Protein AF-A0A8X6UXP8-F1 (afdb_monomer)

Sequence (92 aa):
MKFEAAQQATRKDRHPIRAVNESDTSNSSVERLERQMRSFMNRVESLMSQKADGKKTLKCWTCGREGHLQRSCRACQGAETNSASQKEVSEN

Radius of gyration: 40.71 Å; Cα contacts (8 Å, |Δi|>4): 27; chains: 1; bounding box: 73×27×122 Å

Solvent-accessible surface area (backbone atoms only — not comparable to full-atom values): 6596 Å² total; per-residue (Å²): 142,83,88,80,80,84,80,80,82,75,87,81,82,75,75,83,79,77,82,70,76,94,77,82,80,86,48,70,68,55,57,51,48,52,53,50,52,52,55,48,52,55,52,52,49,54,60,58,60,67,66,71,83,64,80,71,70,51,52,12,82,77,79,66,47,68,85,40,47,55,92,69,60,80,76,71,93,78,83,82,85,87,87,77,98,77,80,93,84,83,83,136

Nearest PDB structures (foldseek):
  1wwf-assembly1_A  TM=2.992E-01  e=7.522E+00  Moloney murine leukemia virus
  1wwd-assembly1_A  TM=1.878E-01  e=3.650E+00  Moloney murine leukemia virus

Secondary structure (DSSP, 8-state):
---PPPPP-------------TTSSS-HHHHHHHHHHHHHHHHHHHHHHTTSS-----B-TTT--BS--GGG----S-------S-------

Organism: Trichonephila clavipes (NCBI:txid2585209)

InterPro domains:
  IPR001878 Zinc finger, CCHC-type [PF00098] (59-74)
  IPR001878 Zinc finger, CCHC-type [PS50158] (59-74)
  IPR001878 Zinc finger, CCHC-type [SM00343] (59-75)
  IPR036875 Zinc finger, CCHC-type superfamily [SSF57756] (54-76)

Mean predicted aligned error: 20.63 Å

Structure (mmCIF, N/CA/C/O backbone):
data_AF-A0A8X6UXP8-F1
#
_entry.id   AF-A0A8X6UXP8-F1
#
loop_
_atom_site.group_PDB
_atom_site.id
_atom_site.type_symbol
_atom_site.label_atom_id
_atom_site.label_alt_id
_atom_site.label_comp_id
_atom_site.label_asym_id
_atom_site.label_entity_id
_atom_site.label_seq_id
_atom_site.pdbx_PDB_ins_code
_atom_site.Cartn_x
_atom_site.Cartn_y
_atom_site.Cartn_z
_atom_site.occupancy
_atom_site.B_iso_or_equiv
_atom_site.auth_seq_id
_atom_site.auth_comp_id
_atom_site.auth_asym_id
_atom_site.auth_atom_id
_atom_site.pdbx_PDB_model_num
ATOM 1 N N . MET A 1 1 ? 48.888 5.171 -78.186 1.00 63.66 1 MET A N 1
ATOM 2 C CA . MET A 1 1 ? 47.963 5.011 -77.046 1.00 63.66 1 MET A CA 1
ATOM 3 C C . MET A 1 1 ? 48.710 4.296 -75.932 1.00 63.66 1 MET A C 1
ATOM 5 O O . MET A 1 1 ? 49.183 3.194 -76.170 1.00 63.66 1 MET A O 1
ATOM 9 N N . L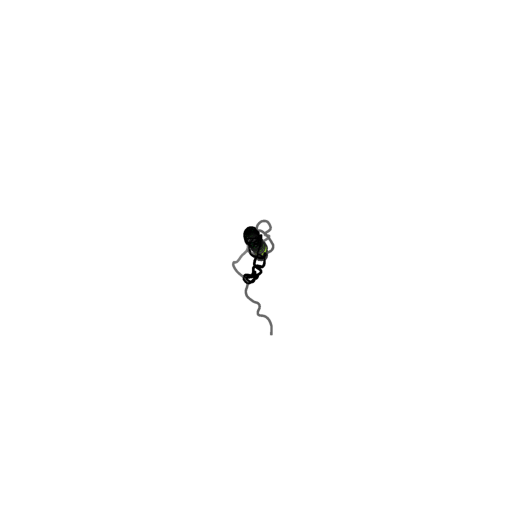YS A 1 2 ? 48.908 4.935 -74.776 1.00 50.50 2 LYS A N 1
ATOM 10 C CA . LYS A 1 2 ? 49.509 4.321 -73.584 1.00 50.50 2 LYS A CA 1
ATOM 11 C C . LYS A 1 2 ? 48.621 4.700 -72.402 1.00 50.50 2 LYS A C 1
ATOM 13 O O . LYS A 1 2 ? 48.554 5.873 -72.057 1.00 50.50 2 LYS A O 1
ATOM 18 N N . PHE A 1 3 ? 47.884 3.731 -71.870 1.00 57.03 3 PHE A N 1
ATOM 19 C CA . PHE A 1 3 ? 47.154 3.878 -70.615 1.00 57.03 3 PHE A CA 1
ATOM 20 C C . PHE A 1 3 ? 48.084 3.385 -69.510 1.00 57.03 3 PHE A C 1
ATOM 22 O O . PHE A 1 3 ? 48.437 2.208 -69.490 1.00 57.03 3 PHE A O 1
ATOM 29 N N . GLU A 1 4 ? 48.537 4.295 -68.653 1.00 58.06 4 GLU A N 1
ATOM 30 C CA . GLU A 1 4 ? 49.364 3.953 -67.499 1.00 58.06 4 GLU A CA 1
ATOM 31 C C . GLU A 1 4 ? 48.466 3.681 -66.285 1.00 58.06 4 GLU A C 1
ATOM 33 O O . GLU A 1 4 ? 47.411 4.293 -66.117 1.00 58.06 4 GLU A O 1
ATOM 38 N N . ALA A 1 5 ? 48.848 2.661 -65.521 1.00 65.19 5 ALA A N 1
ATOM 39 C CA . ALA A 1 5 ? 47.997 1.899 -64.620 1.00 65.19 5 ALA A CA 1
ATOM 40 C C . ALA A 1 5 ? 47.367 2.721 -63.480 1.00 65.19 5 ALA A C 1
ATOM 42 O O . ALA A 1 5 ? 48.004 3.580 -62.872 1.00 65.19 5 ALA A O 1
ATOM 43 N N . ALA A 1 6 ? 46.120 2.386 -63.132 1.00 67.06 6 ALA A N 1
ATOM 44 C CA . ALA A 1 6 ? 45.453 2.927 -61.954 1.00 67.06 6 ALA A CA 1
ATOM 45 C C . ALA A 1 6 ? 46.179 2.471 -60.676 1.00 67.06 6 ALA A C 1
ATOM 47 O O . ALA A 1 6 ? 46.351 1.274 -60.435 1.00 67.06 6 ALA A O 1
ATOM 48 N N . GLN A 1 7 ? 46.598 3.431 -59.850 1.00 67.00 7 GLN A N 1
ATOM 49 C CA . GLN A 1 7 ? 47.242 3.155 -58.568 1.00 67.00 7 GLN A CA 1
ATOM 50 C C . GLN A 1 7 ? 46.245 2.474 -57.617 1.00 67.00 7 GLN A C 1
ATOM 52 O O . GLN A 1 7 ? 45.144 2.973 -57.385 1.00 67.00 7 GLN A O 1
ATOM 57 N N . GLN A 1 8 ? 46.626 1.320 -57.065 1.00 66.31 8 GLN A N 1
ATOM 58 C CA . GLN A 1 8 ? 45.811 0.592 -56.094 1.00 66.31 8 GLN A CA 1
ATOM 59 C C . GLN A 1 8 ? 45.800 1.345 -54.756 1.00 66.31 8 GLN A C 1
ATOM 61 O O . GLN A 1 8 ? 46.844 1.560 -54.142 1.00 66.31 8 GLN A O 1
ATOM 66 N N . ALA A 1 9 ? 44.612 1.738 -54.292 1.00 61.03 9 ALA A N 1
ATOM 67 C CA . ALA A 1 9 ? 44.444 2.432 -53.021 1.00 61.03 9 ALA A CA 1
ATOM 68 C C . ALA A 1 9 ? 44.893 1.540 -51.850 1.00 61.03 9 ALA A C 1
ATOM 70 O O . ALA A 1 9 ? 44.307 0.489 -51.577 1.00 61.03 9 ALA A O 1
ATOM 71 N N . THR A 1 10 ? 45.939 1.955 -51.133 1.00 64.62 10 THR A N 1
ATOM 72 C CA . T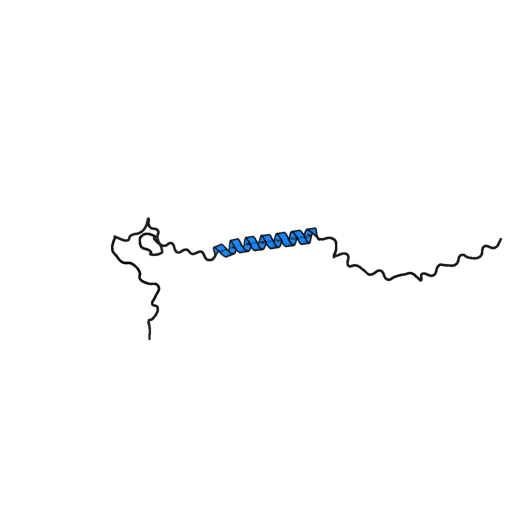HR A 1 10 ? 46.398 1.246 -49.936 1.00 64.62 10 THR A CA 1
ATOM 73 C C . THR A 1 10 ? 45.361 1.411 -48.828 1.00 64.62 10 THR A C 1
ATOM 75 O O . THR A 1 10 ? 45.076 2.539 -48.424 1.00 64.62 10 THR A O 1
ATOM 78 N N . ARG A 1 11 ? 44.815 0.297 -48.319 1.00 60.00 11 ARG A N 1
ATOM 79 C CA . ARG A 1 11 ? 43.886 0.235 -47.174 1.00 60.00 11 ARG A CA 1
ATOM 80 C C . ARG A 1 11 ? 44.576 0.671 -45.873 1.00 60.00 11 ARG A C 1
ATOM 82 O O . ARG A 1 11 ? 44.840 -0.154 -45.006 1.00 60.00 11 ARG A O 1
ATOM 89 N N . LYS A 1 12 ? 44.917 1.951 -45.746 1.00 60.50 12 LYS A N 1
ATOM 90 C CA . LYS A 1 12 ? 45.498 2.522 -44.521 1.00 60.50 12 LYS A CA 1
ATOM 91 C C . LYS A 1 12 ? 44.460 3.110 -43.570 1.00 60.50 12 LYS A C 1
ATOM 93 O O . LYS A 1 12 ? 44.828 3.544 -42.491 1.00 60.50 12 LYS A O 1
ATOM 98 N N . ASP A 1 13 ? 43.179 3.028 -43.916 1.00 57.19 13 ASP A N 1
ATOM 99 C CA . ASP A 1 13 ? 42.099 3.548 -43.082 1.00 57.19 13 ASP A CA 1
ATOM 100 C C . ASP A 1 13 ? 41.121 2.438 -42.676 1.00 57.19 13 ASP A C 1
ATOM 102 O O . ASP A 1 13 ? 39.973 2.374 -43.108 1.00 57.19 13 ASP A O 1
ATOM 106 N N . ARG A 1 14 ? 41.605 1.478 -41.882 1.00 65.25 14 ARG A N 1
ATOM 10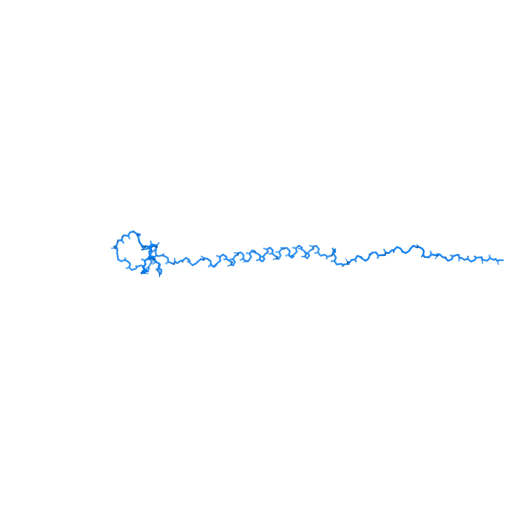7 C CA . ARG A 1 14 ? 40.717 0.563 -41.156 1.00 65.25 14 ARG A CA 1
ATOM 108 C C . ARG A 1 14 ? 40.806 0.897 -39.677 1.00 65.25 14 ARG A C 1
ATOM 110 O O . ARG A 1 14 ? 41.582 0.296 -38.941 1.00 65.25 14 ARG A O 1
ATOM 117 N N . HIS A 1 15 ? 40.013 1.874 -39.260 1.00 68.50 15 HIS A N 1
ATOM 118 C CA . HIS A 1 15 ? 39.806 2.158 -37.847 1.00 68.50 15 HIS A CA 1
ATOM 119 C C . HIS A 1 15 ? 39.178 0.930 -37.160 1.00 68.50 15 HIS A C 1
ATOM 121 O O . HIS A 1 15 ? 38.319 0.269 -37.757 1.00 68.50 15 HIS A O 1
ATOM 127 N N . PRO A 1 16 ? 39.599 0.577 -35.933 1.00 69.75 16 PRO A N 1
ATOM 128 C CA . PRO A 1 16 ? 39.015 -0.549 -35.224 1.00 69.75 16 PRO A CA 1
ATOM 129 C C . PRO A 1 16 ? 37.550 -0.233 -34.920 1.00 69.75 16 PRO A C 1
ATOM 131 O O . PRO A 1 16 ? 37.242 0.724 -34.209 1.00 69.75 16 PRO A O 1
ATOM 134 N N . ILE A 1 17 ? 36.640 -1.043 -35.460 1.00 64.31 17 ILE A N 1
ATOM 135 C CA . ILE A 1 17 ? 35.237 -1.014 -35.053 1.00 64.31 17 ILE A CA 1
ATOM 136 C C . ILE A 1 17 ? 35.220 -1.449 -33.585 1.00 64.31 17 ILE A C 1
ATOM 138 O O . ILE A 1 17 ? 35.483 -2.613 -33.279 1.00 64.31 17 ILE A O 1
ATOM 142 N N . ARG A 1 18 ? 34.961 -0.515 -32.664 1.00 64.56 18 ARG A N 1
ATOM 143 C CA . ARG A 1 18 ? 34.626 -0.875 -31.284 1.00 64.56 18 ARG A CA 1
ATOM 144 C C . ARG A 1 18 ? 33.331 -1.676 -31.344 1.00 64.56 18 ARG A C 1
ATOM 146 O O . ARG A 1 18 ? 32.305 -1.138 -31.750 1.00 64.56 18 ARG A O 1
ATOM 153 N N . ALA A 1 19 ? 33.395 -2.951 -30.969 1.00 65.56 19 ALA A N 1
ATOM 154 C CA . ALA A 1 19 ? 32.201 -3.748 -30.749 1.00 65.56 19 ALA A CA 1
ATOM 155 C C . ALA A 1 19 ? 31.424 -3.097 -29.602 1.00 65.56 19 ALA A C 1
ATOM 157 O O . ALA A 1 19 ? 31.867 -3.106 -28.453 1.00 65.56 19 ALA A O 1
ATOM 158 N N . VAL A 1 20 ? 30.306 -2.463 -29.934 1.00 61.81 20 VAL A N 1
ATOM 159 C CA . VAL A 1 20 ? 29.285 -2.155 -28.943 1.00 61.81 20 VAL A CA 1
ATOM 160 C C . VAL A 1 20 ? 28.579 -3.474 -28.658 1.00 61.81 20 VAL A C 1
ATOM 162 O O . VAL A 1 20 ? 28.183 -4.172 -29.590 1.00 61.81 20 VAL A O 1
ATOM 165 N N . ASN A 1 21 ? 28.473 -3.865 -27.390 1.00 63.94 21 ASN A N 1
ATOM 166 C CA . ASN A 1 21 ? 27.549 -4.934 -27.040 1.00 63.94 21 ASN A CA 1
ATOM 167 C C . ASN A 1 21 ? 26.143 -4.414 -27.357 1.00 63.94 21 ASN A C 1
ATOM 169 O O . ASN A 1 21 ? 25.663 -3.471 -26.730 1.00 63.94 21 ASN A O 1
ATOM 173 N N . GLU A 1 22 ? 25.499 -5.004 -28.362 1.00 57.78 22 GLU A N 1
ATOM 174 C CA . GLU A 1 22 ? 24.136 -4.691 -28.812 1.00 57.78 22 GLU A CA 1
ATOM 175 C C . GLU A 1 22 ? 23.077 -5.213 -27.818 1.00 57.78 22 GLU A C 1
ATOM 177 O O . GLU A 1 22 ? 22.033 -5.732 -28.194 1.00 57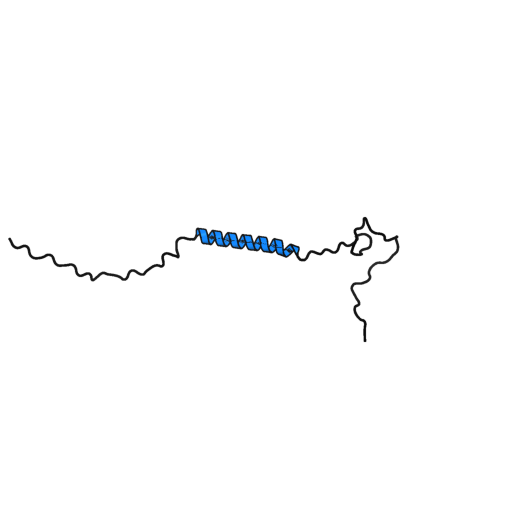.78 22 GLU A O 1
ATOM 182 N N . SER A 1 23 ? 23.355 -5.118 -26.518 1.00 57.72 23 SER A N 1
ATOM 183 C CA . SER A 1 23 ? 22.461 -5.558 -25.445 1.00 57.72 23 SER A CA 1
ATOM 184 C C . SER A 1 23 ? 21.961 -4.415 -24.561 1.00 57.72 23 SER A C 1
ATOM 186 O O . SER A 1 23 ? 21.024 -4.625 -23.798 1.00 57.72 23 SER A O 1
ATOM 188 N N . ASP A 1 24 ? 22.500 -3.197 -24.690 1.00 55.78 24 ASP A N 1
ATOM 189 C CA . ASP A 1 24 ? 22.304 -2.167 -23.657 1.00 55.78 24 ASP A CA 1
ATOM 190 C C . ASP A 1 24 ? 21.393 -0.988 -24.049 1.00 55.78 24 ASP A C 1
ATOM 192 O O . ASP A 1 24 ? 21.305 -0.012 -23.308 1.00 55.78 24 ASP A O 1
ATOM 196 N N . THR A 1 25 ? 20.691 -1.007 -25.190 1.00 56.78 25 THR A N 1
ATOM 197 C CA . THR A 1 25 ? 19.889 0.176 -25.612 1.00 56.78 25 THR A CA 1
ATOM 198 C C . THR A 1 25 ? 18.428 -0.104 -25.957 1.00 56.78 25 THR A C 1
ATOM 200 O O . THR A 1 25 ? 17.625 0.824 -26.038 1.00 56.78 25 THR A O 1
ATOM 203 N N . SER A 1 26 ? 18.012 -1.360 -26.069 1.00 58.22 26 SER A N 1
ATOM 204 C CA . SER A 1 26 ? 16.663 -1.703 -26.524 1.00 58.22 26 SER A CA 1
ATOM 205 C C . SER A 1 26 ? 15.749 -2.241 -25.429 1.00 58.22 26 SER A C 1
ATOM 207 O O . SER A 1 26 ? 14.917 -3.067 -25.740 1.00 58.22 26 SER A O 1
ATOM 209 N N . ASN A 1 27 ? 15.829 -1.790 -24.168 1.00 61.56 27 ASN A N 1
ATOM 210 C CA . ASN A 1 27 ? 14.901 -2.307 -23.143 1.00 61.56 27 ASN A CA 1
ATOM 211 C C . ASN A 1 27 ? 14.443 -1.310 -22.060 1.00 61.56 27 ASN A C 1
ATOM 213 O O . ASN A 1 27 ? 14.014 -1.714 -20.986 1.00 61.56 27 ASN A O 1
ATOM 217 N N . SER A 1 28 ? 14.407 -0.001 -22.341 1.00 66.62 28 SER A N 1
ATOM 218 C CA . SER A 1 28 ? 13.852 1.003 -21.400 1.00 66.62 28 SER A CA 1
ATOM 219 C C . SER A 1 28 ? 12.406 0.696 -20.950 1.00 66.62 28 SER A C 1
ATOM 221 O O . SER A 1 28 ? 12.032 0.917 -19.794 1.00 66.62 28 SER A O 1
ATOM 223 N N . SER A 1 29 ? 11.593 0.128 -21.847 1.00 77.75 29 SER A N 1
ATOM 224 C CA . SER A 1 29 ? 10.220 -0.301 -21.549 1.00 77.75 29 SER A CA 1
ATOM 225 C C . SER A 1 29 ? 10.164 -1.527 -20.634 1.00 77.75 29 SER A C 1
ATOM 227 O O . SER A 1 29 ? 9.318 -1.574 -19.743 1.00 77.75 29 SER A O 1
ATOM 229 N N . VAL A 1 30 ? 11.079 -2.484 -20.818 1.00 83.69 30 VAL A N 1
ATOM 230 C CA . VAL A 1 30 ? 11.187 -3.686 -19.976 1.00 83.69 30 VAL A CA 1
ATOM 231 C C . VAL A 1 30 ? 11.682 -3.299 -18.584 1.00 83.69 30 VAL A C 1
ATOM 233 O O . VAL A 1 30 ? 11.039 -3.630 -17.599 1.00 83.69 30 VAL A O 1
ATOM 236 N N . GLU A 1 31 ? 12.691 -2.436 -18.499 1.00 83.31 31 GLU A N 1
ATOM 237 C CA . GLU A 1 31 ? 13.185 -1.848 -17.249 1.00 83.31 31 GLU A CA 1
ATOM 238 C C . GLU A 1 31 ? 12.095 -1.102 -16.456 1.00 83.31 31 GLU A C 1
ATOM 240 O O . GLU A 1 31 ? 12.017 -1.165 -15.224 1.00 83.31 31 GLU A O 1
ATOM 245 N N . ARG A 1 32 ? 11.223 -0.358 -17.151 1.00 84.88 32 ARG A N 1
ATOM 246 C CA . ARG A 1 32 ? 10.076 0.315 -16.522 1.00 84.88 32 ARG A CA 1
ATOM 247 C C . ARG A 1 32 ? 9.056 -0.699 -16.007 1.00 84.88 32 ARG A C 1
ATOM 249 O O . ARG A 1 32 ? 8.572 -0.531 -14.885 1.00 84.88 32 ARG A O 1
ATOM 256 N N . LEU A 1 33 ? 8.760 -1.728 -16.796 1.00 90.19 33 LEU A N 1
ATOM 257 C CA . LEU A 1 33 ? 7.826 -2.781 -16.422 1.00 90.19 33 LEU A CA 1
ATOM 258 C C . LEU A 1 33 ? 8.339 -3.580 -15.216 1.00 90.19 33 LEU A C 1
ATOM 260 O O . LEU A 1 33 ? 7.589 -3.787 -14.267 1.00 90.19 33 LEU A O 1
ATOM 264 N N . GLU A 1 34 ? 9.622 -3.926 -15.177 1.00 89.75 34 GLU A N 1
ATOM 265 C CA . GLU A 1 34 ? 10.248 -4.631 -14.056 1.00 89.75 34 GLU A CA 1
ATOM 266 C C . GLU A 1 34 ? 10.183 -3.827 -12.751 1.00 89.75 34 GLU A C 1
ATOM 268 O O . GLU A 1 34 ? 9.832 -4.368 -11.697 1.00 89.75 34 GLU A O 1
ATOM 273 N N . ARG A 1 35 ? 10.435 -2.510 -12.806 1.00 91.19 35 ARG A N 1
ATOM 274 C CA . ARG A 1 35 ? 10.261 -1.619 -11.644 1.00 91.19 35 ARG A CA 1
ATOM 275 C C . ARG A 1 35 ? 8.812 -1.587 -11.156 1.00 91.19 35 ARG A C 1
ATOM 277 O O . ARG A 1 35 ? 8.574 -1.610 -9.945 1.00 91.19 35 ARG A O 1
ATOM 284 N N . GLN A 1 36 ? 7.844 -1.559 -12.073 1.00 94.38 36 GLN A N 1
ATOM 285 C CA . GLN A 1 36 ? 6.421 -1.597 -11.724 1.00 94.38 36 GLN A CA 1
ATOM 286 C C . GLN A 1 36 ? 6.017 -2.947 -11.120 1.00 94.38 36 GLN A C 1
ATOM 288 O O . GLN A 1 36 ? 5.340 -2.964 -10.091 1.00 94.38 36 GLN A O 1
ATOM 293 N N . MET A 1 37 ? 6.480 -4.059 -11.695 1.00 94.31 37 MET A N 1
ATOM 294 C CA . MET A 1 37 ? 6.229 -5.409 -11.185 1.00 94.31 37 MET A CA 1
ATOM 295 C C . MET A 1 37 ? 6.820 -5.588 -9.781 1.00 94.31 37 MET A C 1
ATOM 297 O O . MET A 1 37 ? 6.125 -6.059 -8.884 1.00 94.31 37 MET A O 1
ATOM 301 N N . ARG A 1 38 ? 8.050 -5.119 -9.534 1.00 95.06 38 ARG A N 1
ATOM 302 C CA . ARG A 1 38 ? 8.679 -5.166 -8.201 1.00 95.06 38 ARG A CA 1
ATOM 303 C C . ARG A 1 38 ? 7.921 -4.322 -7.170 1.00 95.06 38 ARG A C 1
ATOM 305 O O . ARG A 1 38 ? 7.663 -4.782 -6.062 1.00 95.06 38 ARG A O 1
ATOM 312 N N . SER A 1 39 ? 7.500 -3.109 -7.540 1.00 95.56 39 SER A N 1
ATOM 313 C CA . SER A 1 39 ? 6.671 -2.246 -6.679 1.00 95.56 39 SER A CA 1
ATOM 314 C C . SER A 1 39 ? 5.314 -2.872 -6.342 1.00 95.56 39 SER A C 1
ATOM 316 O O . SER A 1 39 ? 4.797 -2.685 -5.237 1.00 95.56 39 SER A O 1
ATOM 318 N N . PHE A 1 40 ? 4.716 -3.590 -7.293 1.00 95.50 40 PHE A N 1
ATOM 319 C CA . 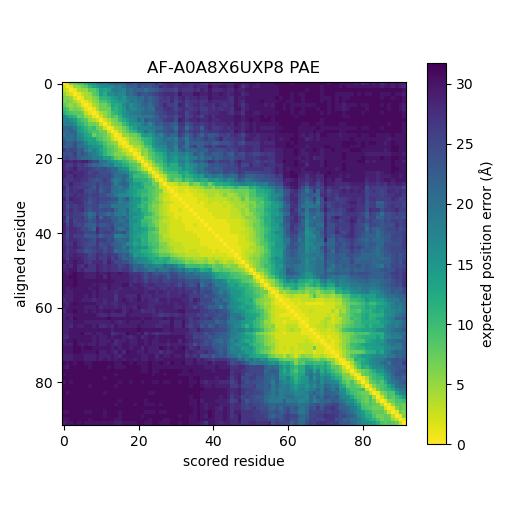PHE A 1 40 ? 3.468 -4.310 -7.078 1.00 95.50 40 PHE A CA 1
ATOM 320 C C . PHE A 1 40 ? 3.654 -5.465 -6.087 1.00 95.50 40 PHE A C 1
ATOM 322 O O . PHE A 1 40 ? 2.918 -5.535 -5.104 1.00 95.50 40 PHE A O 1
ATOM 329 N N . MET A 1 41 ? 4.674 -6.307 -6.283 1.00 94.56 41 MET A N 1
ATOM 330 C CA . MET A 1 41 ? 4.937 -7.451 -5.403 1.00 94.56 41 MET A CA 1
ATOM 331 C C . MET A 1 41 ? 5.230 -7.015 -3.960 1.00 94.56 41 MET A C 1
ATOM 333 O O . MET A 1 41 ? 4.652 -7.582 -3.038 1.00 94.56 41 MET A O 1
ATOM 337 N N . ASN A 1 42 ? 5.990 -5.934 -3.752 1.00 93.31 42 ASN A N 1
ATOM 338 C CA . ASN A 1 42 ? 6.242 -5.386 -2.410 1.00 93.31 42 ASN A CA 1
ATOM 339 C C . ASN A 1 42 ? 4.956 -4.893 -1.712 1.00 93.31 42 ASN A C 1
ATOM 341 O O . ASN A 1 42 ? 4.816 -4.993 -0.493 1.00 93.31 42 ASN A O 1
ATOM 345 N N . ARG A 1 43 ? 3.990 -4.352 -2.472 1.00 91.88 43 ARG A N 1
ATOM 346 C CA . ARG A 1 43 ? 2.677 -3.957 -1.928 1.00 91.88 43 ARG A CA 1
ATOM 347 C C . ARG A 1 43 ? 1.839 -5.169 -1.531 1.00 91.88 43 ARG A C 1
ATOM 349 O O . ARG A 1 43 ? 1.212 -5.141 -0.474 1.00 91.88 43 ARG A O 1
ATOM 356 N N . VAL A 1 44 ? 1.842 -6.219 -2.354 1.00 92.69 44 VAL A N 1
ATOM 357 C CA . VAL A 1 44 ? 1.170 -7.489 -2.037 1.00 92.69 44 VAL A CA 1
ATOM 358 C C . VAL A 1 44 ? 1.788 -8.121 -0.788 1.00 92.69 44 VAL A C 1
ATOM 360 O O . VAL A 1 44 ? 1.058 -8.526 0.111 1.00 92.69 44 VAL A O 1
ATOM 363 N N . GLU A 1 45 ? 3.114 -8.130 -0.683 1.00 90.00 45 GLU A N 1
ATOM 364 C CA . GLU A 1 45 ? 3.839 -8.634 0.485 1.00 90.00 45 GLU A CA 1
ATOM 365 C C . GLU A 1 45 ? 3.480 -7.864 1.763 1.00 90.00 45 GLU A C 1
ATOM 367 O O . GLU A 1 45 ? 3.142 -8.475 2.774 1.00 90.00 45 GLU A O 1
ATOM 372 N N . SER A 1 46 ? 3.432 -6.529 1.713 1.00 86.50 46 SER A N 1
ATOM 373 C CA . SER A 1 46 ? 3.012 -5.712 2.860 1.00 86.50 46 SER A CA 1
ATOM 374 C C . SER A 1 46 ? 1.584 -6.027 3.327 1.00 86.50 46 SER A C 1
ATOM 376 O O . SER A 1 46 ? 1.330 -6.073 4.531 1.00 86.50 46 SER A O 1
ATOM 378 N N . LEU A 1 47 ? 0.654 -6.284 2.401 1.00 85.25 47 LEU A N 1
ATOM 379 C CA . LEU A 1 47 ? -0.725 -6.653 2.735 1.00 85.25 47 LEU A CA 1
ATOM 380 C C . LEU A 1 47 ? -0.815 -8.047 3.372 1.00 85.25 47 LEU A C 1
ATOM 382 O O . LEU A 1 47 ? -1.601 -8.254 4.297 1.00 85.25 47 LEU A O 1
ATOM 386 N N . MET A 1 48 ? -0.012 -8.997 2.890 1.00 82.00 48 MET A N 1
ATOM 387 C CA . MET A 1 48 ? 0.015 -10.360 3.421 1.00 82.00 48 MET A CA 1
ATOM 388 C C . MET A 1 48 ? 0.685 -10.422 4.802 1.00 82.00 48 MET A C 1
ATOM 390 O O . MET A 1 48 ? 0.174 -11.103 5.692 1.00 82.00 48 MET A O 1
ATOM 394 N N . SER A 1 49 ? 1.759 -9.659 5.024 1.00 80.38 49 SER A N 1
ATOM 395 C CA . SER A 1 49 ? 2.481 -9.608 6.305 1.00 80.38 49 SER A CA 1
ATOM 396 C C . SER A 1 49 ? 1.666 -8.964 7.432 1.00 80.38 49 SER A C 1
ATOM 398 O O . SER A 1 49 ? 1.754 -9.395 8.576 1.00 80.38 49 SER A O 1
ATOM 400 N N . GLN A 1 50 ? 0.779 -8.011 7.126 1.00 64.38 50 GLN A N 1
ATOM 401 C CA . GLN A 1 50 ? -0.104 -7.380 8.123 1.00 64.38 50 GLN A CA 1
ATOM 402 C C . GLN A 1 50 ? -1.188 -8.315 8.692 1.00 64.38 50 GLN A C 1
ATOM 404 O O . GLN A 1 50 ? -1.870 -7.965 9.657 1.00 64.38 50 GLN A O 1
ATOM 409 N N . LYS A 1 51 ? -1.377 -9.509 8.115 1.00 60.81 51 LYS A N 1
ATOM 410 C CA . LYS A 1 51 ? -2.387 -10.476 8.567 1.00 60.81 51 LYS A CA 1
ATOM 411 C C . LYS A 1 51 ? -1.864 -11.469 9.617 1.00 60.81 51 LYS A C 1
ATOM 413 O O . LYS A 1 51 ? -2.656 -12.258 10.131 1.00 60.81 51 LYS A O 1
ATOM 418 N N . ALA A 1 52 ? -0.573 -11.429 9.961 1.00 58.78 52 ALA A N 1
ATOM 419 C CA . ALA A 1 52 ? 0.042 -12.382 10.890 1.00 58.78 52 ALA A CA 1
ATOM 420 C C . ALA A 1 52 ? -0.034 -11.969 12.377 1.00 58.78 52 ALA A C 1
ATOM 422 O O . ALA A 1 52 ? -0.056 -12.843 13.242 1.00 58.78 52 ALA A O 1
ATOM 423 N N . ASP A 1 53 ? -0.181 -10.677 12.694 1.00 62.50 53 ASP A N 1
ATOM 424 C CA . ASP A 1 53 ? -0.077 -10.181 14.085 1.00 62.50 53 ASP A CA 1
ATOM 425 C C . ASP A 1 53 ? -1.428 -9.991 14.799 1.00 62.50 53 ASP A C 1
ATOM 427 O O . ASP A 1 53 ? -1.527 -9.462 15.904 1.00 62.50 53 ASP A O 1
ATOM 431 N N . GLY A 1 54 ? -2.515 -10.421 14.165 1.00 61.62 54 GLY A N 1
ATOM 432 C CA . GLY A 1 54 ? -3.872 -10.065 14.560 1.00 61.62 54 GLY A CA 1
ATOM 433 C C . GLY A 1 54 ? -4.657 -11.154 15.275 1.00 61.62 54 GLY A C 1
ATOM 434 O O . GLY A 1 54 ? -5.865 -11.235 15.046 1.00 61.62 54 GLY A O 1
ATOM 435 N N . LYS A 1 55 ? -4.048 -11.980 16.136 1.00 62.88 55 LYS A N 1
ATOM 436 C CA . LYS A 1 55 ? -4.821 -12.801 17.089 1.00 62.88 55 LYS A CA 1
ATOM 437 C C . LYS A 1 55 ? -5.414 -11.871 18.151 1.00 62.88 55 LYS A C 1
ATOM 439 O O . LYS A 1 55 ? -4.985 -11.873 19.299 1.00 62.88 55 LYS A 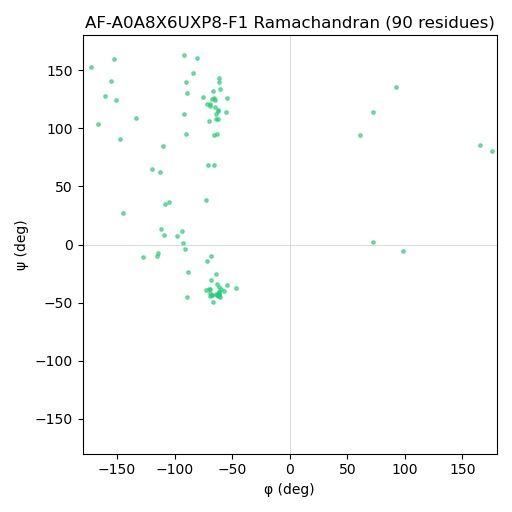O 1
ATOM 444 N N . LYS A 1 56 ? -6.372 -11.024 17.767 1.00 65.81 56 LYS A N 1
ATOM 445 C CA . LYS A 1 56 ? -7.190 -10.277 18.723 1.00 65.81 56 LYS A CA 1
ATOM 446 C C . LYS A 1 56 ? -7.959 -11.341 19.490 1.00 65.81 56 LYS A C 1
ATOM 448 O O . LYS A 1 56 ? -8.955 -11.854 18.978 1.00 65.81 56 LYS A O 1
ATOM 453 N N . THR A 1 57 ? -7.434 -11.754 20.644 1.00 71.25 57 THR A N 1
ATOM 454 C CA . THR A 1 57 ? -8.122 -12.722 21.487 1.00 71.25 57 THR A CA 1
ATOM 455 C C . THR A 1 57 ? -9.506 -12.150 21.748 1.00 71.25 57 THR A C 1
ATOM 457 O O . THR A 1 57 ? -9.680 -10.967 22.055 1.00 71.25 57 THR A O 1
ATOM 460 N N . LEU A 1 58 ? -10.519 -12.960 21.451 1.00 81.62 58 LEU A N 1
ATOM 461 C CA . LEU A 1 58 ? -11.910 -12.554 21.530 1.00 81.62 58 LEU A CA 1
ATOM 462 C C . LEU A 1 58 ? -12.228 -12.283 23.001 1.00 81.62 58 LEU A C 1
ATOM 464 O O . LEU A 1 58 ? -12.507 -13.212 23.759 1.00 81.62 58 LEU A O 1
ATOM 468 N N . LYS A 1 59 ? -12.113 -11.020 23.411 1.00 85.56 59 LYS A N 1
ATOM 469 C CA . LYS A 1 59 ? -12.365 -10.570 24.777 1.00 85.56 59 LYS A CA 1
ATOM 470 C C . LYS A 1 59 ? -13.829 -10.188 24.932 1.00 85.56 59 LYS A C 1
ATOM 472 O O . LYS A 1 59 ? -14.371 -9.407 24.149 1.00 85.56 59 LYS A O 1
ATOM 477 N N . CYS A 1 60 ? -14.458 -10.705 25.978 1.00 86.06 60 CYS A N 1
ATOM 478 C CA . CYS A 1 60 ? -15.813 -10.348 26.349 1.00 86.06 60 CYS A CA 1
ATOM 479 C C . CYS A 1 60 ? -15.863 -8.889 26.816 1.00 86.06 60 CYS A C 1
ATOM 481 O O . CYS A 1 60 ? -15.165 -8.512 27.755 1.00 86.06 60 CYS A O 1
ATOM 483 N N . TRP A 1 61 ? -16.719 -8.069 26.206 1.00 85.06 61 TRP A N 1
ATOM 484 C CA . TRP A 1 61 ? -16.899 -6.669 26.611 1.00 85.06 61 TRP A CA 1
ATOM 485 C C . TRP A 1 61 ? -17.635 -6.503 27.945 1.00 85.06 61 TRP A C 1
ATOM 487 O O . TRP A 1 61 ? -17.584 -5.432 28.535 1.00 85.06 61 TRP A O 1
ATOM 497 N N . THR A 1 62 ? -18.284 -7.560 28.440 1.00 82.69 62 THR A N 1
ATOM 498 C CA . THR A 1 62 ? -19.013 -7.538 29.717 1.00 82.69 62 THR A CA 1
ATOM 499 C C . THR A 1 62 ? -18.132 -7.906 30.906 1.00 82.69 62 THR A C 1
ATOM 501 O O . THR A 1 62 ? -18.196 -7.231 31.923 1.00 82.69 62 THR A O 1
ATOM 504 N N . CYS A 1 63 ? -17.312 -8.960 30.807 1.00 86.06 63 CYS A N 1
ATOM 505 C CA . CYS A 1 63 ? -16.493 -9.443 31.932 1.00 86.06 63 CYS A CA 1
ATOM 506 C C . CYS A 1 63 ? -14.980 -9.304 31.712 1.00 86.06 63 CYS A C 1
ATOM 508 O O . CYS A 1 63 ? -14.195 -9.605 32.604 1.00 86.06 63 CYS A O 1
ATOM 510 N N . GLY A 1 64 ? -14.550 -8.910 30.513 1.00 84.31 64 GLY A N 1
ATOM 511 C CA . GLY A 1 64 ? -13.142 -8.732 30.179 1.00 84.31 64 GLY A CA 1
ATOM 512 C C . GLY A 1 64 ? -12.320 -10.018 30.022 1.00 84.31 64 GLY A C 1
ATOM 513 O O . GLY A 1 64 ? -11.124 -9.921 29.758 1.00 84.31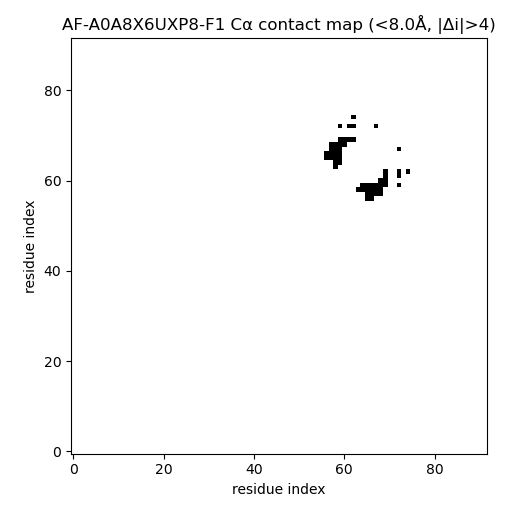 64 GLY A O 1
ATOM 514 N N . ARG 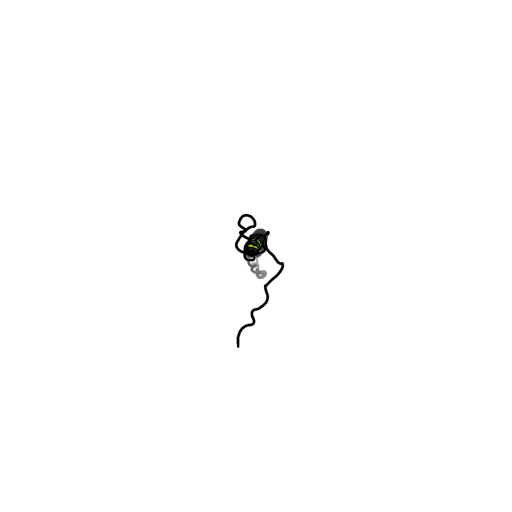A 1 65 ? -12.919 -11.207 30.149 1.00 82.81 65 ARG A N 1
ATOM 515 C CA . ARG A 1 65 ? -12.221 -12.486 29.934 1.00 82.81 65 ARG A CA 1
ATOM 516 C C . ARG A 1 65 ? -12.197 -12.848 28.455 1.00 82.81 65 ARG A C 1
ATOM 518 O O . ARG A 1 65 ? -13.127 -12.525 27.715 1.00 82.81 65 ARG A O 1
ATOM 525 N N . GLU A 1 66 ? -11.142 -13.520 28.029 1.00 86.19 66 GLU A N 1
ATOM 526 C CA . GLU A 1 66 ? -11.029 -14.050 26.673 1.00 86.19 66 GLU A CA 1
ATOM 527 C C . GLU A 1 66 ? -11.796 -15.371 26.496 1.00 86.19 66 GLU A C 1
ATOM 529 O O . GLU A 1 66 ? -12.180 -16.028 27.465 1.00 86.19 66 GLU A O 1
ATOM 534 N N . GLY A 1 67 ? -12.089 -15.730 25.244 1.00 86.44 67 GLY A N 1
ATOM 535 C CA . GLY A 1 67 ? -12.744 -16.992 24.878 1.00 86.44 67 GLY A CA 1
ATOM 536 C C . GLY A 1 67 ? -14.256 -16.907 24.640 1.00 86.44 67 GLY A C 1
ATOM 537 O O . GLY A 1 67 ? -14.848 -17.886 24.194 1.00 86.44 67 GLY A O 1
ATOM 538 N N . HIS A 1 68 ? -14.899 -15.757 24.878 1.00 89.44 68 HIS A N 1
ATOM 539 C CA . HIS A 1 68 ? -16.318 -15.550 24.559 1.00 89.44 68 HIS A CA 1
ATOM 540 C C . HIS A 1 68 ? -16.662 -14.077 24.286 1.00 89.44 68 HIS A C 1
ATOM 542 O O . HIS A 1 68 ? -15.956 -13.162 24.699 1.00 89.44 68 HIS A O 1
ATOM 548 N N . LEU A 1 69 ? -17.786 -13.846 23.602 1.00 89.44 69 LEU A N 1
ATOM 549 C CA . LEU A 1 69 ? -18.380 -12.519 23.409 1.00 89.44 69 LEU A CA 1
ATOM 550 C C . LEU A 1 69 ? -19.398 -12.208 24.507 1.00 89.44 69 LEU A C 1
ATOM 552 O O . LEU A 1 69 ? -19.946 -13.112 25.133 1.00 89.44 69 LEU A O 1
ATOM 556 N N . GLN A 1 70 ? -19.746 -10.929 24.645 1.00 84.06 70 GLN A N 1
ATOM 557 C CA . GLN A 1 70 ? -20.800 -10.439 25.541 1.00 84.06 70 GLN A CA 1
ATOM 558 C C . GLN A 1 70 ? -22.108 -11.246 25.458 1.00 84.06 70 GLN A C 1
ATOM 560 O O . GLN A 1 70 ? -22.727 -11.516 26.481 1.00 84.06 70 GLN A O 1
ATOM 565 N N . ARG A 1 71 ? -22.498 -11.702 24.260 1.00 85.94 71 ARG A N 1
ATOM 566 C CA . ARG A 1 71 ? -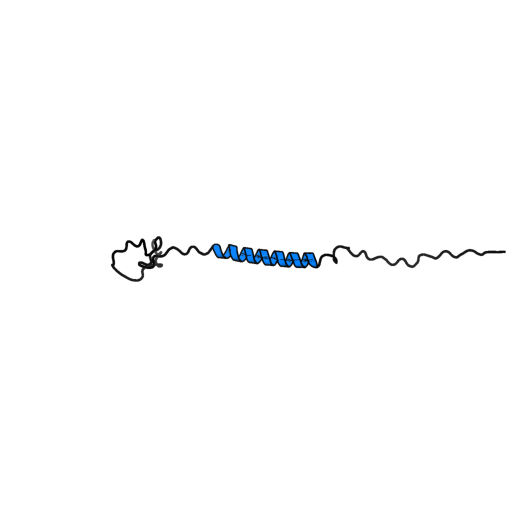23.722 -12.498 24.049 1.00 85.94 71 ARG A CA 1
ATOM 567 C C . ARG A 1 71 ? -23.701 -13.867 24.742 1.00 85.94 71 ARG A C 1
ATOM 569 O O . ARG A 1 71 ? -24.761 -14.389 25.055 1.00 85.94 71 ARG A O 1
ATOM 576 N N . SER A 1 72 ? -22.517 -14.425 24.983 1.00 80.62 72 SER A N 1
ATOM 577 C CA . SER A 1 72 ? -22.315 -15.743 25.602 1.00 80.62 72 SER A CA 1
ATOM 578 C C . SER A 1 72 ? -21.698 -15.641 27.002 1.00 80.62 72 SER A C 1
ATOM 580 O O . SER A 1 72 ? -21.213 -16.636 27.541 1.00 80.62 72 SER A O 1
ATOM 582 N N . CYS A 1 73 ? -21.676 -14.442 27.591 1.00 87.12 73 CYS A N 1
ATOM 583 C CA . CYS A 1 73 ? -21.128 -14.215 28.922 1.00 87.12 73 CYS A CA 1
ATOM 584 C C . CYS A 1 73 ? -22.020 -14.864 29.986 1.00 87.12 73 CYS A C 1
ATOM 586 O O . CYS A 1 73 ? -23.182 -14.499 30.131 1.00 87.12 73 CYS A O 1
ATOM 588 N N . ARG A 1 74 ? -21.466 -15.812 30.751 1.00 79.25 74 ARG A N 1
ATOM 589 C CA . ARG A 1 74 ? -22.157 -16.481 31.871 1.00 79.25 74 ARG A CA 1
ATOM 590 C C . ARG A 1 74 ? -21.897 -15.824 33.233 1.00 79.25 74 ARG A C 1
ATOM 592 O O . ARG A 1 74 ? -22.194 -16.425 34.260 1.00 79.25 74 ARG A O 1
ATOM 599 N N . ALA A 1 75 ? -21.307 -14.628 33.264 1.00 73.62 75 ALA A N 1
ATOM 600 C CA . ALA A 1 75 ? -21.029 -13.939 34.519 1.00 73.62 75 ALA A CA 1
ATOM 601 C C . ALA A 1 75 ? -22.345 -13.467 35.157 1.00 73.62 75 ALA A C 1
ATOM 603 O O . ALA A 1 75 ? -22.965 -12.514 34.688 1.00 73.62 75 ALA A O 1
ATOM 604 N N . CYS A 1 76 ? -22.768 -14.147 36.223 1.00 60.56 76 CYS A N 1
ATOM 605 C CA . CYS A 1 76 ? -23.761 -13.601 37.136 1.00 60.56 76 CYS A CA 1
ATOM 606 C C . CYS A 1 76 ? -23.117 -12.402 37.848 1.00 60.56 76 CYS A C 1
ATOM 608 O O . CYS A 1 76 ? -21.956 -12.474 38.248 1.00 60.56 76 CYS A O 1
ATOM 610 N N . GLN A 1 77 ? -23.833 -11.280 37.891 1.00 61.94 77 GLN A N 1
ATOM 611 C CA . GLN A 1 77 ? -23.321 -9.964 38.276 1.00 61.94 77 GLN A CA 1
ATOM 612 C C . GLN A 1 77 ? -22.663 -10.015 39.660 1.00 61.94 77 GLN A C 1
ATOM 614 O O . GLN A 1 77 ? -23.335 -10.256 40.658 1.00 61.94 77 GLN A O 1
ATOM 619 N N . GLY A 1 78 ? -21.349 -9.807 39.716 1.00 55.03 78 GLY A N 1
ATOM 620 C CA . GLY A 1 78 ? -20.608 -9.943 40.962 1.00 55.03 78 GLY A CA 1
ATOM 621 C C . GLY A 1 78 ? -19.112 -9.755 40.778 1.00 55.03 78 GLY A C 1
ATOM 622 O O . GLY A 1 78 ? -18.367 -10.723 40.746 1.00 55.03 78 GLY A O 1
ATOM 623 N N . ALA A 1 79 ? -18.733 -8.482 40.713 1.00 50.50 79 ALA A N 1
ATOM 624 C CA . ALA A 1 79 ? -17.504 -7.947 41.275 1.00 50.50 79 ALA A CA 1
ATOM 625 C C . ALA A 1 79 ? -16.216 -7.846 40.428 1.00 50.50 79 ALA A C 1
ATOM 627 O O . ALA A 1 79 ? -15.779 -8.736 39.703 1.00 50.50 79 ALA A O 1
ATOM 628 N N . GLU A 1 80 ? -15.649 -6.657 40.641 1.00 51.19 80 GLU A N 1
ATOM 629 C CA . GLU A 1 80 ? -14.251 -6.280 40.813 1.00 51.19 80 GLU A CA 1
ATOM 630 C C . GLU A 1 80 ? -13.271 -6.286 39.631 1.00 51.19 80 GLU A C 1
ATOM 632 O O . GLU A 1 80 ? -12.881 -7.270 39.011 1.00 51.19 80 GLU A O 1
ATOM 637 N N . THR A 1 81 ? -12.862 -5.052 39.363 1.00 54.56 81 THR A N 1
ATOM 638 C CA . THR A 1 81 ? -11.852 -4.570 38.445 1.00 54.56 81 THR A CA 1
ATOM 639 C C . THR A 1 81 ? -10.458 -5.118 38.761 1.00 54.56 81 THR A C 1
ATOM 641 O O . THR A 1 81 ? -9.984 -4.988 39.883 1.00 54.56 81 THR A O 1
ATOM 644 N N . ASN A 1 82 ? -9.775 -5.579 37.709 1.00 60.41 82 ASN A N 1
ATOM 645 C CA . ASN A 1 82 ? -8.323 -5.763 37.567 1.00 60.41 82 ASN A CA 1
ATOM 646 C C . ASN A 1 82 ? -7.593 -6.731 38.520 1.00 60.41 82 ASN A C 1
ATOM 648 O O . ASN A 1 82 ? -7.011 -6.347 39.527 1.00 60.41 82 ASN A O 1
ATOM 652 N N . SER A 1 83 ? -7.448 -7.968 38.047 1.00 49.47 83 SER A N 1
ATOM 653 C CA . SER A 1 83 ? -6.309 -8.870 38.281 1.00 49.47 83 SER A CA 1
ATOM 654 C C . SER A 1 83 ? -6.279 -9.858 37.095 1.00 49.47 83 SER A C 1
ATOM 656 O O . SER A 1 83 ? -7.332 -10.237 36.600 1.00 49.47 83 SER A O 1
ATOM 658 N N . ALA A 1 84 ? -5.189 -10.303 36.483 1.00 51.91 84 ALA A N 1
ATOM 659 C CA . ALA A 1 84 ? -3.771 -10.098 36.663 1.00 51.91 84 ALA A CA 1
ATOM 660 C C . ALA A 1 84 ? -3.089 -10.511 35.339 1.00 51.91 84 ALA A C 1
ATOM 662 O O . ALA A 1 84 ? -3.274 -11.629 34.866 1.00 51.91 84 ALA A O 1
ATOM 663 N N . SER A 1 85 ? -2.263 -9.641 34.764 1.00 49.38 85 SER A N 1
ATOM 664 C CA . SER A 1 85 ? -1.098 -10.068 33.979 1.00 49.38 85 SER A CA 1
ATOM 665 C C . SER A 1 85 ? 0.134 -9.634 34.757 1.00 49.38 85 SER A C 1
ATOM 667 O O . SER A 1 85 ? 0.852 -8.744 34.330 1.00 49.38 85 SER A O 1
ATOM 669 N N . GLN A 1 86 ? 0.304 -10.180 35.961 1.00 53.38 86 GLN A N 1
ATOM 670 C CA . GLN A 1 86 ? 1.552 -10.130 36.721 1.00 53.38 86 GLN A CA 1
ATOM 671 C C . GLN A 1 86 ? 1.473 -11.135 37.873 1.00 53.38 86 GLN A C 1
ATOM 673 O O . GLN A 1 86 ? 0.791 -10.880 38.864 1.00 53.38 86 GLN A O 1
ATOM 678 N N . LYS A 1 87 ? 2.154 -12.274 37.701 1.00 45.38 87 LYS A N 1
ATOM 679 C CA . LYS A 1 87 ? 3.003 -12.973 38.688 1.00 45.38 87 LYS A CA 1
ATOM 680 C C . LYS A 1 87 ? 3.270 -14.401 38.196 1.00 45.38 87 LYS A C 1
ATOM 682 O O . LYS A 1 87 ? 2.585 -15.335 38.586 1.00 45.38 87 LYS A O 1
ATOM 687 N N . GLU A 1 88 ? 4.300 -14.551 37.369 1.00 49.22 88 GLU A N 1
ATOM 688 C CA . GLU A 1 88 ? 5.179 -15.715 37.486 1.00 49.22 88 GLU A CA 1
ATOM 689 C C . GLU A 1 88 ? 6.302 -15.311 38.443 1.00 49.22 88 GLU A C 1
ATOM 691 O O . GLU A 1 88 ? 7.239 -14.634 38.037 1.00 49.22 88 GLU A O 1
ATOM 696 N N . VAL A 1 89 ? 6.152 -15.640 39.728 1.00 53.72 89 VAL A N 1
ATOM 697 C CA . VAL A 1 89 ? 7.280 -15.912 40.631 1.00 53.72 89 VAL A CA 1
ATOM 698 C C . VAL A 1 89 ? 6.803 -16.968 41.632 1.00 53.72 89 VAL A C 1
ATOM 700 O O . VAL A 1 89 ? 6.249 -16.626 42.674 1.00 53.72 89 VAL A O 1
ATOM 703 N N . SER A 1 90 ? 7.018 -18.227 41.265 1.00 46.50 90 SER A N 1
ATOM 704 C CA . SER A 1 90 ? 7.159 -19.413 42.124 1.00 46.50 90 SER A CA 1
ATOM 705 C C . SER A 1 90 ? 8.080 -20.331 41.300 1.00 46.50 90 SER A C 1
ATOM 707 O O . SER A 1 90 ? 7.824 -20.502 40.115 1.00 46.50 90 SER A O 1
ATOM 709 N N . GLU A 1 91 ? 9.231 -20.830 41.744 1.00 49.94 91 GLU A N 1
ATOM 710 C CA . GLU A 1 91 ? 9.474 -21.603 42.958 1.00 49.94 91 GLU A CA 1
ATOM 711 C C . GLU A 1 91 ? 10.999 -21.798 43.154 1.00 49.94 91 GLU A C 1
ATOM 713 O O . GLU A 1 91 ? 11.732 -21.879 42.166 1.00 49.94 91 GLU A O 1
ATOM 718 N N . ASN A 1 92 ? 11.399 -21.965 44.425 1.00 43.06 92 ASN A N 1
ATOM 719 C CA . ASN A 1 92 ? 12.692 -22.405 44.992 1.00 43.06 92 ASN A CA 1
ATOM 720 C C . ASN A 1 92 ? 13.882 -21.435 45.101 1.00 43.06 92 ASN A C 1
ATOM 722 O O . ASN A 1 92 ? 14.576 -21.172 44.097 1.00 43.06 92 ASN A O 1
#

Foldseek 3Di:
DDDDDDDDDDPPDDDDDDDDPPPPDPCPVVVVVVVVVVVVVVVVVVVVVVVPPPPPFAAAPPPRDGDDYVVPDPDDDDDDDDDDPDDPDDDD

pLDDT: mean 70.86, std 15.04, range [43.06, 95.56]